Protein AF-A0A3M2H741-F1 (afdb_monomer_lite)

Foldseek 3Di:
DKDKDFLVLQLVQADCCLQPPPADVVLLVVLLVCVVVVHDDDAWEFDAWDDDPNGTGTYTPDCNSVSVSCVVVVPGITIHPPDPRVVVSCVVSVD

Sequence (95 aa):
MTIALSVQGLWDNWQRSQRDNNIHEPAVQHYVNMLILNQPLPAIAIEKLVDEGGMIRIRTADGRHRLTAAHRQNQATIDVLDTEIARSAREIFNL

Structure (mmCIF, N/CA/C/O backbone):
data_AF-A0A3M2H741-F1
#
_entry.id   AF-A0A3M2H741-F1
#
loop_
_atom_site.group_PDB
_atom_site.id
_atom_site.type_symbol
_atom_site.label_atom_id
_atom_site.label_alt_id
_atom_site.label_comp_id
_atom_site.label_asym_id
_atom_site.label_entity_id
_atom_site.label_seq_id
_atom_site.pdbx_PDB_ins_code
_atom_site.Cartn_x
_atom_site.Cartn_y
_atom_site.Cartn_z
_atom_site.occupancy
_atom_site.B_iso_or_equiv
_atom_site.auth_seq_id
_atom_site.auth_comp_id
_atom_site.auth_asym_id
_atom_site.auth_atom_id
_atom_site.pdbx_PDB_model_num
ATOM 1 N N . MET A 1 1 ? -7.984 14.234 3.134 1.00 89.56 1 MET A N 1
ATOM 2 C CA . MET A 1 1 ? -8.979 13.145 3.069 1.00 89.56 1 MET A CA 1
ATOM 3 C C . MET A 1 1 ? -8.240 11.853 2.756 1.00 89.56 1 MET A C 1
ATOM 5 O O . MET A 1 1 ? -7.208 11.922 2.091 1.00 89.56 1 MET A O 1
ATOM 9 N N . THR A 1 2 ? -8.698 10.722 3.285 1.00 96.00 2 THR A N 1
ATOM 10 C CA . THR A 1 2 ? -8.076 9.403 3.094 1.00 96.00 2 THR A CA 1
ATOM 11 C C . THR A 1 2 ? -9.110 8.395 2.610 1.00 96.00 2 THR A C 1
ATOM 13 O O . THR A 1 2 ? -10.312 8.592 2.797 1.00 96.00 2 THR A O 1
ATOM 16 N N . ILE A 1 3 ? -8.630 7.325 1.985 1.00 96.00 3 ILE A N 1
ATOM 17 C CA . ILE A 1 3 ? -9.402 6.134 1.640 1.00 96.00 3 ILE A CA 1
ATOM 18 C C . ILE A 1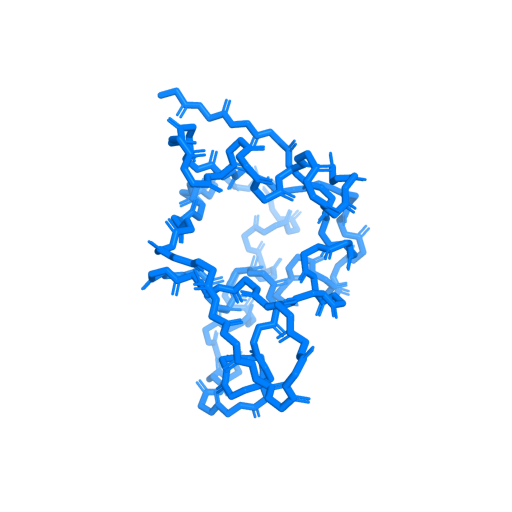 3 ? -8.697 4.908 2.215 1.00 96.00 3 ILE A C 1
ATOM 20 O O . ILE A 1 3 ? -7.470 4.822 2.181 1.00 96.00 3 ILE A O 1
ATOM 24 N N . ALA A 1 4 ? -9.472 3.965 2.739 1.00 96.69 4 ALA A N 1
ATOM 25 C CA . ALA A 1 4 ? -8.955 2.675 3.168 1.00 96.69 4 ALA A CA 1
ATOM 26 C C . ALA A 1 4 ? -8.850 1.752 1.949 1.00 96.69 4 ALA A C 1
ATOM 28 O O . ALA A 1 4 ? -9.832 1.595 1.223 1.00 96.69 4 ALA A O 1
ATOM 29 N N . LEU A 1 5 ? -7.674 1.162 1.727 1.00 96.75 5 LEU A N 1
ATOM 30 C CA . LEU A 1 5 ? -7.433 0.180 0.665 1.00 96.75 5 LEU A CA 1
ATOM 31 C C . LEU A 1 5 ? -6.989 -1.155 1.264 1.00 96.75 5 LEU A C 1
ATOM 33 O O . LEU A 1 5 ? -6.298 -1.170 2.288 1.00 96.75 5 LEU A O 1
ATOM 37 N N . SER A 1 6 ? -7.335 -2.262 0.605 1.00 97.56 6 SER A N 1
ATOM 38 C CA . SER A 1 6 ? -6.865 -3.603 0.965 1.00 97.56 6 SER A CA 1
ATOM 39 C C . SER A 1 6 ? -5.335 -3.680 1.021 1.00 97.56 6 SER A C 1
ATOM 41 O O . SER A 1 6 ? -4.649 -3.424 0.028 1.00 97.56 6 SER A O 1
ATOM 43 N N . VAL A 1 7 ? -4.783 -4.084 2.172 1.00 97.00 7 VAL A N 1
ATOM 44 C CA . VAL A 1 7 ? -3.329 -4.284 2.332 1.00 97.00 7 VAL A CA 1
ATOM 45 C C . VAL A 1 7 ? -2.840 -5.408 1.430 1.00 97.00 7 VAL A C 1
ATOM 47 O O . VAL A 1 7 ? -1.806 -5.257 0.784 1.00 97.00 7 VAL A O 1
ATOM 50 N N . GLN A 1 8 ? -3.588 -6.512 1.360 1.00 97.12 8 GLN A N 1
ATOM 51 C CA . GLN A 1 8 ? -3.241 -7.652 0.515 1.00 97.12 8 GLN A CA 1
ATOM 52 C C . GLN A 1 8 ? -3.267 -7.258 -0.965 1.00 97.12 8 GLN A C 1
ATOM 54 O O . GLN A 1 8 ? -2.301 -7.487 -1.687 1.00 97.12 8 GLN A O 1
ATOM 59 N N . GLY A 1 9 ? -4.336 -6.584 -1.400 1.00 96.62 9 GLY A N 1
ATOM 60 C CA . GLY A 1 9 ? -4.460 -6.135 -2.784 1.00 96.62 9 GLY A CA 1
ATOM 61 C C . GLY A 1 9 ? -3.370 -5.134 -3.173 1.00 96.62 9 GLY A C 1
ATOM 62 O O . GLY A 1 9 ? -2.817 -5.221 -4.271 1.00 96.62 9 GLY A O 1
ATOM 63 N N . LEU A 1 10 ? -2.996 -4.228 -2.262 1.00 95.88 10 LEU A N 1
ATOM 64 C CA . LEU A 1 10 ? -1.828 -3.371 -2.445 1.00 95.88 10 LEU A CA 1
ATOM 65 C C . LEU A 1 10 ? -0.556 -4.208 -2.564 1.00 95.88 10 LEU A C 1
ATOM 67 O O . LEU A 1 10 ? 0.148 -4.060 -3.551 1.00 95.88 10 LEU A O 1
ATOM 71 N N . TRP A 1 11 ? -0.271 -5.103 -1.618 1.00 96.44 11 TRP A N 1
ATOM 72 C CA . TRP A 1 11 ? 0.942 -5.928 -1.595 1.00 96.44 11 TRP A CA 1
ATOM 73 C C . TRP A 1 11 ? 1.149 -6.758 -2.871 1.00 96.44 11 TRP A C 1
ATOM 75 O O . TRP A 1 11 ? 2.271 -6.853 -3.385 1.00 96.44 11 TRP A O 1
ATOM 85 N N . ASP A 1 12 ? 0.064 -7.315 -3.407 1.00 96.31 12 ASP A N 1
ATOM 86 C CA . ASP A 1 12 ? 0.085 -8.155 -4.603 1.00 96.31 12 ASP A CA 1
ATOM 87 C C . ASP A 1 12 ? 0.289 -7.349 -5.887 1.00 96.31 12 ASP A C 1
ATOM 89 O O . ASP A 1 12 ? 0.928 -7.839 -6.820 1.00 96.31 12 ASP A O 1
ATOM 93 N N . ASN A 1 13 ? -0.204 -6.106 -5.930 1.00 96.44 13 ASN A N 1
ATOM 94 C CA . ASN A 1 13 ? -0.112 -5.212 -7.088 1.00 96.44 13 ASN A CA 1
ATOM 95 C C . ASN A 1 13 ? 0.995 -4.155 -6.965 1.00 96.44 13 ASN A C 1
ATOM 97 O O . ASN A 1 13 ? 1.238 -3.400 -7.907 1.00 96.44 13 ASN A O 1
ATOM 101 N N . TRP A 1 14 ? 1.700 -4.109 -5.839 1.00 95.75 14 TRP A N 1
ATOM 102 C CA . TRP A 1 14 ? 2.790 -3.176 -5.591 1.00 95.75 14 TRP A CA 1
ATOM 103 C C . TRP A 1 14 ? 4.011 -3.504 -6.453 1.00 95.75 14 TRP A C 1
ATOM 105 O O . TRP A 1 14 ? 4.347 -4.668 -6.686 1.00 95.75 14 TRP A O 1
ATOM 115 N N . GLN A 1 15 ? 4.684 -2.461 -6.935 1.00 95.19 15 GLN A N 1
ATOM 116 C CA . GLN A 1 15 ? 5.899 -2.580 -7.727 1.00 95.19 15 GLN A CA 1
ATOM 117 C C . GLN A 1 15 ? 6.960 -3.379 -6.961 1.00 95.19 15 GLN A C 1
ATOM 119 O O . GLN A 1 15 ? 7.355 -3.006 -5.850 1.00 95.19 15 GLN A O 1
ATOM 124 N N . ARG A 1 16 ? 7.486 -4.442 -7.580 1.00 92.94 16 ARG A N 1
ATOM 125 C CA . ARG A 1 16 ? 8.376 -5.395 -6.893 1.00 92.94 16 ARG A CA 1
ATOM 126 C C . ARG A 1 16 ? 9.648 -4.740 -6.386 1.00 92.94 16 ARG A C 1
ATOM 128 O O . ARG A 1 16 ? 10.055 -4.974 -5.257 1.00 92.94 16 ARG A O 1
ATOM 135 N N . SER A 1 17 ? 10.232 -3.831 -7.163 1.00 91.12 17 SER A N 1
ATOM 136 C CA . SER A 1 17 ? 11.419 -3.087 -6.723 1.00 91.12 17 SER A CA 1
ATOM 137 C C . SER A 1 17 ? 11.180 -2.208 -5.487 1.00 91.12 17 SER A C 1
ATOM 139 O O . SER A 1 17 ? 12.132 -1.895 -4.773 1.00 91.12 17 SER A O 1
ATOM 141 N N . GLN A 1 18 ? 9.938 -1.797 -5.202 1.00 89.50 18 GLN A N 1
ATOM 142 C CA . GLN A 1 18 ? 9.622 -1.080 -3.967 1.00 89.50 18 GLN A CA 1
ATOM 143 C C . GLN A 1 18 ? 9.354 -2.006 -2.785 1.00 89.50 18 GLN A C 1
ATOM 145 O O . GLN A 1 18 ? 9.716 -1.653 -1.662 1.00 89.50 18 GLN A O 1
ATOM 150 N N . ARG A 1 19 ? 8.742 -3.158 -3.062 1.00 90.31 19 ARG A N 1
ATOM 151 C CA . ARG A 1 19 ? 8.398 -4.183 -2.079 1.00 90.31 19 ARG A CA 1
ATOM 152 C C . ARG A 1 19 ? 9.609 -4.980 -1.598 1.00 90.31 19 ARG A C 1
ATOM 154 O O . ARG A 1 19 ? 9.741 -5.225 -0.406 1.00 90.31 19 ARG A O 1
ATOM 161 N N . ASP A 1 20 ? 10.490 -5.347 -2.523 1.00 89.44 20 ASP A N 1
ATOM 162 C CA . ASP A 1 20 ? 11.513 -6.370 -2.298 1.00 89.44 20 ASP A CA 1
ATOM 163 C C . ASP A 1 20 ? 12.915 -5.762 -2.070 1.00 89.44 20 ASP A C 1
ATOM 165 O O . ASP A 1 20 ? 13.771 -6.397 -1.456 1.00 89.44 20 ASP A O 1
ATOM 169 N N . ASN A 1 21 ? 13.161 -4.512 -2.492 1.00 89.31 21 ASN A N 1
ATOM 170 C CA . ASN A 1 21 ? 14.475 -3.865 -2.347 1.00 89.31 21 ASN A CA 1
ATOM 171 C C . ASN A 1 21 ? 14.480 -2.803 -1.246 1.00 89.31 21 ASN A C 1
ATOM 173 O O . ASN A 1 21 ? 13.502 -2.077 -1.084 1.00 89.31 21 ASN A O 1
ATOM 177 N N . ASN A 1 22 ? 15.626 -2.604 -0.580 1.00 82.25 22 ASN A N 1
ATOM 178 C CA . ASN A 1 22 ? 15.863 -1.536 0.407 1.00 82.25 22 ASN A CA 1
ATOM 179 C C . ASN A 1 22 ? 14.785 -1.469 1.510 1.00 82.25 22 ASN A C 1
ATOM 181 O O . ASN A 1 22 ? 14.318 -0.383 1.870 1.00 82.25 22 ASN A O 1
ATOM 185 N N . ILE A 1 23 ? 14.352 -2.629 2.007 1.00 87.19 23 ILE A N 1
ATOM 186 C CA . ILE A 1 23 ? 13.505 -2.732 3.196 1.00 87.19 23 ILE A CA 1
ATOM 187 C C . ILE A 1 23 ? 14.413 -2.685 4.423 1.00 87.19 23 ILE A C 1
ATOM 189 O O . ILE A 1 23 ? 15.202 -3.595 4.666 1.00 87.19 23 ILE A O 1
ATOM 193 N N . HIS A 1 24 ? 14.330 -1.595 5.185 1.00 92.62 24 HIS A N 1
ATOM 194 C CA . HIS A 1 24 ? 15.107 -1.434 6.406 1.00 92.62 24 HIS A CA 1
ATOM 195 C C . HIS A 1 24 ? 14.338 -1.999 7.603 1.00 92.62 24 HIS A C 1
ATOM 197 O O . HIS A 1 24 ? 13.388 -1.382 8.086 1.00 92.62 24 HIS A O 1
ATOM 203 N N . GLU A 1 25 ? 14.748 -3.169 8.093 1.00 94.38 25 GLU A N 1
ATOM 204 C CA . GLU A 1 25 ? 13.985 -3.894 9.116 1.00 94.38 25 GLU A CA 1
ATOM 205 C C . GLU A 1 25 ? 13.729 -3.142 1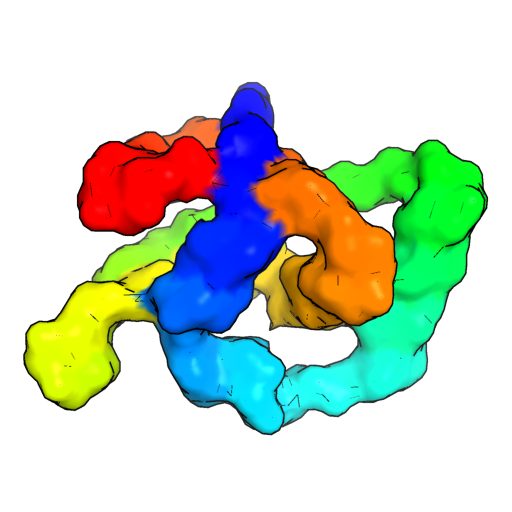0.427 1.00 94.38 25 GLU A C 1
ATOM 207 O O . GLU A 1 25 ? 12.599 -3.191 10.909 1.00 94.38 25 GLU A O 1
ATOM 212 N N . PRO A 1 26 ? 14.678 -2.373 10.989 1.00 96.62 26 PRO A N 1
ATOM 213 C CA . PRO A 1 26 ? 14.392 -1.527 12.146 1.00 96.62 26 PRO A CA 1
ATOM 214 C C . PRO A 1 26 ? 13.234 -0.544 11.916 1.00 96.62 26 PRO A C 1
ATOM 216 O O . PRO A 1 26 ? 12.420 -0.331 12.814 1.00 96.62 26 PRO A O 1
ATOM 219 N N . ALA A 1 27 ? 13.106 0.011 10.705 1.00 95.00 27 ALA A N 1
ATOM 220 C CA . ALA A 1 27 ? 11.987 0.886 10.363 1.00 95.00 27 ALA A CA 1
ATOM 221 C C . ALA A 1 27 ? 10.669 0.107 10.233 1.00 95.00 27 ALA A C 1
ATOM 223 O O . ALA A 1 27 ? 9.625 0.597 10.657 1.00 95.00 27 ALA A O 1
ATOM 224 N N . VAL A 1 28 ? 10.700 -1.114 9.689 1.00 96.00 28 VAL A N 1
ATOM 225 C CA . VAL A 1 28 ? 9.518 -1.994 9.656 1.00 96.00 28 VAL A CA 1
ATOM 226 C C . VAL A 1 28 ? 9.079 -2.338 11.077 1.00 96.00 28 VAL A C 1
ATOM 228 O O . VAL A 1 28 ? 7.904 -2.183 11.400 1.00 96.00 28 VAL A O 1
ATOM 231 N N . GLN A 1 29 ? 10.011 -2.734 11.947 1.00 96.94 29 GLN A N 1
ATOM 232 C CA . GLN A 1 29 ? 9.713 -3.084 13.334 1.00 96.94 29 GLN A CA 1
ATOM 233 C C . GLN A 1 29 ? 9.153 -1.895 14.120 1.00 96.94 29 GLN A C 1
ATOM 235 O O . GLN A 1 29 ? 8.235 -2.070 14.918 1.00 96.94 29 GLN A O 1
ATOM 240 N N . HIS A 1 30 ? 9.649 -0.681 13.866 1.00 96.00 30 HIS A N 1
ATOM 241 C CA . HIS A 1 30 ? 9.071 0.534 14.434 1.00 96.00 30 HIS A CA 1
ATOM 242 C C . HIS A 1 30 ? 7.577 0.658 14.095 1.00 96.00 30 HIS A C 1
ATOM 244 O O . HIS A 1 30 ? 6.761 0.831 14.998 1.00 96.00 30 HIS A O 1
ATOM 250 N N . TYR A 1 31 ? 7.196 0.478 12.826 1.00 96.44 31 TYR A N 1
ATOM 251 C CA . TYR A 1 31 ? 5.789 0.525 12.420 1.00 96.44 31 TYR A CA 1
ATOM 252 C C . TYR A 1 31 ? 4.964 -0.657 12.933 1.00 96.44 31 TYR A C 1
ATOM 254 O O . TYR A 1 31 ? 3.809 -0.461 13.298 1.00 96.44 31 TYR A O 1
ATOM 262 N N . VAL A 1 32 ? 5.540 -1.860 13.025 1.00 96.62 32 VAL A N 1
ATOM 263 C CA . VAL A 1 32 ? 4.884 -3.006 13.678 1.00 96.62 32 VAL A CA 1
ATOM 264 C C . VAL A 1 32 ? 4.537 -2.663 15.127 1.00 96.62 32 VAL A C 1
ATOM 266 O O . VAL A 1 32 ? 3.400 -2.861 15.545 1.00 96.62 32 VAL A O 1
ATOM 269 N N . ASN A 1 33 ? 5.478 -2.085 15.879 1.00 96.25 33 ASN A N 1
ATOM 270 C CA . ASN A 1 33 ? 5.237 -1.682 17.263 1.00 96.25 33 ASN A CA 1
ATOM 271 C C . ASN A 1 33 ? 4.142 -0.608 17.354 1.00 96.25 33 ASN A C 1
ATOM 273 O O . ASN A 1 33 ? 3.274 -0.700 18.217 1.00 96.25 33 ASN A O 1
ATOM 277 N N . MET A 1 34 ? 4.144 0.382 16.454 1.00 95.75 34 MET A N 1
ATOM 278 C CA . MET A 1 34 ? 3.083 1.395 16.398 1.00 95.75 34 MET A CA 1
ATOM 279 C C . MET A 1 34 ? 1.705 0.781 16.122 1.00 95.75 34 MET A C 1
ATOM 281 O O . MET A 1 34 ? 0.743 1.153 16.790 1.00 95.75 34 MET A O 1
ATOM 285 N N . LEU A 1 35 ? 1.613 -0.179 15.193 1.00 94.81 35 LEU A N 1
ATOM 286 C CA . LEU A 1 35 ? 0.371 -0.900 14.890 1.00 94.81 35 LEU A CA 1
ATOM 287 C C . LEU A 1 35 ? -0.131 -1.696 16.101 1.00 94.81 35 LEU A C 1
ATOM 289 O O . LEU A 1 35 ? -1.302 -1.596 16.445 1.00 94.81 35 LEU A O 1
ATOM 293 N N . ILE A 1 36 ? 0.751 -2.435 16.784 1.00 94.19 36 ILE A N 1
ATOM 294 C CA . ILE A 1 36 ? 0.404 -3.206 17.993 1.00 94.19 36 ILE A CA 1
ATOM 295 C C . ILE A 1 36 ? -0.111 -2.286 19.108 1.00 94.19 36 ILE A C 1
ATOM 297 O O . ILE A 1 36 ? -1.038 -2.636 19.834 1.00 94.19 36 ILE A O 1
ATOM 301 N N . LEU A 1 37 ? 0.482 -1.098 19.239 1.00 95.25 37 LEU A N 1
ATOM 302 C CA . LEU A 1 37 ? 0.092 -0.092 20.226 1.00 95.25 37 LEU A CA 1
ATOM 303 C C . LEU A 1 37 ? -1.114 0.761 19.786 1.00 95.25 37 LEU A C 1
ATOM 305 O O . LEU A 1 37 ? -1.460 1.703 20.497 1.00 95.25 37 LEU A O 1
ATOM 309 N N . ASN A 1 38 ? -1.738 0.465 18.637 1.00 92.12 38 ASN A N 1
ATOM 310 C CA . ASN A 1 38 ? -2.819 1.254 18.032 1.00 92.12 38 ASN A CA 1
ATOM 311 C C . ASN A 1 38 ? -2.488 2.753 17.915 1.00 92.12 38 ASN A C 1
ATOM 313 O O . ASN A 1 38 ? -3.350 3.617 18.094 1.00 92.12 38 ASN A O 1
ATOM 317 N N . GLN A 1 39 ? -1.226 3.081 17.637 1.00 93.38 39 GLN A N 1
ATOM 318 C CA . GLN A 1 39 ? -0.818 4.461 17.412 1.00 93.38 39 GLN A CA 1
ATOM 319 C C . GLN A 1 39 ? -1.245 4.926 16.016 1.00 93.38 39 GLN A C 1
ATOM 321 O O . GLN A 1 39 ? -1.162 4.155 15.056 1.00 93.38 39 GLN A O 1
ATOM 326 N N . PRO A 1 40 ? -1.660 6.196 15.872 1.00 89.81 40 PRO A N 1
ATOM 327 C CA . PRO A 1 40 ? -2.010 6.742 14.574 1.00 89.81 40 PRO A CA 1
ATOM 328 C C . PRO A 1 40 ? -0.785 6.748 13.655 1.00 89.81 40 PRO A C 1
ATOM 330 O O . PRO A 1 40 ? 0.303 7.189 14.033 1.00 89.81 40 PRO A O 1
ATOM 333 N N . LEU A 1 41 ? -0.982 6.280 12.426 1.00 91.50 41 LEU A N 1
ATOM 334 C CA . LEU A 1 41 ? 0.020 6.310 11.370 1.00 91.50 41 LEU A CA 1
ATOM 335 C C . LEU A 1 41 ? -0.396 7.311 10.292 1.00 91.50 41 LEU A C 1
ATOM 337 O O . LEU A 1 41 ? -1.586 7.451 10.014 1.00 91.50 41 LEU A O 1
ATOM 341 N N . PRO A 1 42 ? 0.563 8.000 9.648 1.00 93.00 42 PRO A N 1
ATOM 342 C CA . PRO A 1 42 ? 0.239 8.790 8.474 1.00 93.00 42 PRO A CA 1
ATOM 343 C C . PRO A 1 42 ? -0.325 7.882 7.374 1.00 93.00 42 PRO A C 1
ATOM 345 O O . PRO A 1 42 ? 0.038 6.704 7.282 1.00 93.00 42 PRO A O 1
ATOM 348 N N . ALA A 1 43 ? -1.161 8.447 6.507 1.00 95.00 43 ALA A N 1
ATOM 349 C CA . ALA A 1 43 ? -1.627 7.762 5.307 1.00 95.00 43 ALA A CA 1
ATOM 350 C C . ALA A 1 43 ? -0.482 7.577 4.298 1.00 95.00 43 ALA A C 1
ATOM 352 O O . ALA A 1 43 ? 0.480 8.353 4.283 1.00 95.00 43 ALA A O 1
ATOM 353 N N . ILE A 1 44 ? -0.552 6.532 3.477 1.00 95.50 44 ILE A N 1
ATOM 354 C CA . ILE A 1 44 ? 0.408 6.283 2.392 1.00 95.50 44 ILE A CA 1
ATOM 355 C C . ILE A 1 44 ? 0.008 7.095 1.158 1.00 95.50 44 ILE A C 1
ATOM 357 O O . ILE A 1 44 ? -1.174 7.247 0.862 1.00 95.50 44 ILE A O 1
ATOM 361 N N . ALA A 1 45 ? 0.980 7.600 0.408 1.00 96.25 45 ALA A N 1
ATOM 362 C CA . ALA A 1 45 ? 0.737 8.250 -0.873 1.00 96.25 45 ALA A CA 1
ATOM 363 C C . ALA A 1 45 ? 0.993 7.280 -2.038 1.00 96.25 45 ALA A C 1
ATOM 365 O O . ALA A 1 45 ? 2.103 6.763 -2.188 1.00 96.25 45 ALA A O 1
ATOM 366 N N . ILE A 1 46 ? -0.002 7.063 -2.903 1.00 96.12 46 ILE A N 1
ATOM 367 C CA . ILE A 1 46 ? 0.223 6.440 -4.217 1.00 96.12 46 ILE A CA 1
ATOM 368 C C . ILE A 1 46 ? 0.793 7.513 -5.155 1.00 96.12 46 ILE A C 1
ATOM 370 O O . ILE A 1 46 ? 0.199 8.575 -5.311 1.00 96.12 46 ILE A O 1
ATOM 374 N N . GLU A 1 47 ? 1.962 7.246 -5.744 1.00 95.88 47 GLU A N 1
ATOM 375 C CA . GLU A 1 47 ? 2.666 8.160 -6.654 1.00 95.88 47 GLU A CA 1
ATOM 376 C C . GLU A 1 47 ? 2.097 8.053 -8.070 1.00 95.88 47 GLU A C 1
ATOM 378 O O . GLU A 1 47 ? 1.734 9.052 -8.684 1.00 95.88 47 GLU A O 1
ATOM 383 N N . LYS A 1 48 ? 2.057 6.825 -8.601 1.00 96.69 48 LYS A N 1
ATOM 384 C CA . LYS A 1 48 ? 1.684 6.523 -9.987 1.00 96.69 48 LYS A CA 1
ATOM 385 C C . LYS A 1 48 ? 1.413 5.036 -10.184 1.00 96.69 48 LYS A C 1
ATOM 387 O O . LYS A 1 48 ? 1.813 4.202 -9.370 1.00 96.69 48 LYS A O 1
ATOM 392 N N . LEU A 1 49 ? 0.791 4.717 -11.311 1.00 96.31 49 LEU A N 1
ATOM 393 C CA . LEU A 1 49 ? 0.745 3.370 -11.865 1.00 96.31 49 LEU A CA 1
ATOM 394 C C . LEU A 1 49 ? 1.899 3.215 -12.861 1.00 96.31 49 LEU A C 1
ATOM 396 O O . LEU A 1 49 ? 2.177 4.131 -13.634 1.00 96.31 49 LEU A O 1
ATOM 400 N N . VAL A 1 50 ? 2.605 2.092 -12.810 1.00 95.44 50 VAL A N 1
ATOM 401 C CA . VAL A 1 50 ? 3.776 1.817 -13.655 1.00 95.44 50 VAL A CA 1
ATOM 402 C C . VAL A 1 50 ? 3.584 0.517 -14.417 1.00 95.44 50 VAL A C 1
ATOM 404 O O . VAL A 1 50 ? 3.018 -0.427 -13.879 1.00 95.44 50 VAL A O 1
ATOM 407 N N . ASP A 1 51 ? 4.075 0.457 -15.650 1.00 94.06 51 ASP A N 1
ATOM 408 C CA . ASP A 1 51 ? 4.204 -0.802 -16.382 1.00 94.06 51 ASP A CA 1
ATOM 409 C C . ASP A 1 51 ? 5.508 -1.496 -15.953 1.00 94.06 51 ASP A C 1
ATOM 411 O O . ASP A 1 51 ? 6.599 -0.936 -16.082 1.00 94.06 51 ASP A O 1
ATOM 415 N N . GLU A 1 52 ? 5.389 -2.700 -15.396 1.00 91.50 52 GLU A N 1
ATOM 416 C CA . GLU A 1 52 ? 6.505 -3.570 -15.032 1.00 91.50 52 GLU A CA 1
ATOM 417 C C . GLU A 1 52 ? 6.349 -4.912 -15.760 1.00 91.50 52 GLU A C 1
ATOM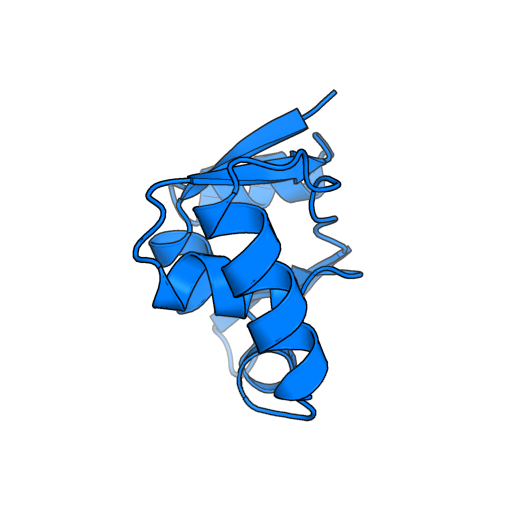 419 O O . GLU A 1 52 ? 5.760 -5.865 -15.245 1.00 91.50 52 GLU A O 1
ATOM 424 N N . GLY A 1 53 ? 6.875 -4.977 -16.987 1.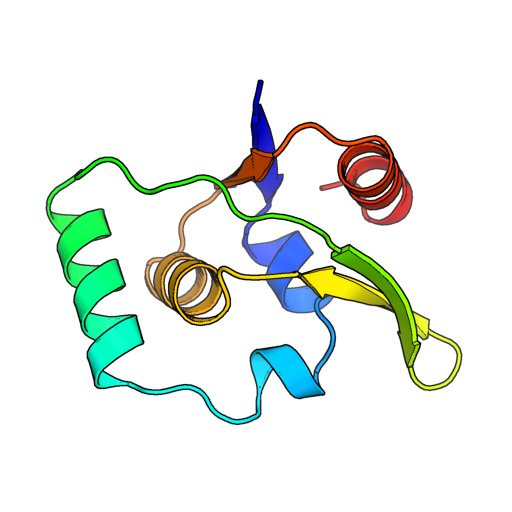00 89.06 53 GLY A N 1
ATOM 425 C CA . GLY A 1 53 ? 6.880 -6.195 -17.800 1.00 89.06 53 GLY A CA 1
ATOM 426 C C . GLY A 1 53 ? 5.516 -6.545 -18.400 1.00 89.06 53 GLY A C 1
ATOM 427 O O . GLY A 1 53 ? 5.145 -7.717 -18.415 1.00 89.06 53 GLY A O 1
ATOM 428 N N . GLY A 1 54 ? 4.759 -5.546 -18.859 1.00 91.50 54 GLY A N 1
ATOM 429 C CA . GLY A 1 54 ? 3.418 -5.702 -19.430 1.00 91.50 54 GLY A CA 1
ATOM 430 C C . GLY A 1 54 ? 2.309 -5.819 -18.383 1.00 91.50 54 GLY A C 1
ATOM 431 O O . GLY A 1 54 ? 1.157 -6.070 -18.731 1.00 91.50 54 GLY A O 1
ATOM 432 N N . MET A 1 55 ? 2.638 -5.658 -17.098 1.00 92.94 55 MET A N 1
ATOM 433 C CA . MET A 1 55 ? 1.679 -5.634 -15.996 1.00 92.94 55 MET A CA 1
ATOM 434 C C . MET A 1 55 ? 1.681 -4.260 -15.340 1.00 92.94 55 MET A C 1
ATOM 436 O O . MET A 1 55 ? 2.729 -3.762 -14.930 1.00 92.94 55 MET A O 1
ATOM 440 N N . ILE A 1 56 ? 0.493 -3.681 -15.172 1.00 95.12 56 ILE A N 1
ATOM 441 C CA . ILE A 1 56 ? 0.329 -2.450 -14.401 1.00 95.12 56 ILE A CA 1
ATOM 442 C C . ILE A 1 56 ? 0.551 -2.771 -12.920 1.00 95.12 56 ILE A C 1
ATOM 444 O O . ILE A 1 56 ? -0.013 -3.723 -12.380 1.00 95.12 56 ILE A O 1
ATOM 448 N N . ARG A 1 57 ? 1.380 -1.964 -12.261 1.00 96.50 57 ARG A N 1
ATOM 449 C CA . ARG A 1 57 ? 1.712 -2.047 -10.839 1.00 96.50 57 ARG A CA 1
ATOM 450 C C . ARG A 1 57 ? 1.523 -0.700 -10.166 1.00 96.50 57 ARG A C 1
ATOM 452 O O . ARG A 1 57 ? 1.632 0.353 -10.790 1.00 96.50 57 ARG A O 1
ATOM 459 N N . ILE A 1 58 ? 1.288 -0.734 -8.865 1.00 96.56 58 ILE A N 1
ATOM 460 C CA . ILE A 1 58 ? 1.177 0.455 -8.026 1.00 96.56 58 ILE A CA 1
ATOM 461 C C . ILE A 1 58 ? 2.575 0.862 -7.580 1.00 96.56 58 ILE A C 1
ATOM 463 O O . ILE A 1 58 ? 3.355 0.023 -7.135 1.00 96.56 58 ILE A O 1
ATOM 467 N N . ARG A 1 59 ? 2.890 2.153 -7.652 1.00 95.75 59 ARG A N 1
ATOM 468 C CA . ARG A 1 59 ? 4.079 2.732 -7.031 1.00 95.75 59 ARG A CA 1
ATOM 469 C C . ARG A 1 59 ? 3.651 3.724 -5.961 1.00 95.75 59 ARG A C 1
ATOM 471 O O . ARG A 1 59 ? 2.860 4.625 -6.233 1.00 95.75 59 ARG A O 1
ATOM 478 N N . THR A 1 60 ? 4.181 3.578 -4.754 1.00 94.56 60 THR A N 1
ATOM 479 C CA . THR A 1 60 ? 3.935 4.513 -3.653 1.00 94.56 60 THR A CA 1
ATOM 480 C C . THR A 1 60 ? 5.049 5.556 -3.585 1.00 94.56 60 THR A C 1
ATOM 482 O O . THR A 1 60 ? 6.213 5.246 -3.847 1.00 94.56 60 THR A O 1
ATOM 485 N N . ALA A 1 61 ? 4.709 6.798 -3.239 1.00 92.38 61 ALA A N 1
ATOM 486 C CA . ALA A 1 61 ? 5.703 7.854 -3.035 1.00 92.38 61 ALA A CA 1
ATOM 487 C C . ALA A 1 61 ? 6.450 7.639 -1.710 1.00 92.38 61 ALA A C 1
ATOM 489 O O . ALA A 1 61 ? 7.628 7.965 -1.578 1.00 92.38 61 ALA A O 1
ATOM 490 N N . ASP A 1 62 ? 5.760 7.052 -0.731 1.00 89.94 62 ASP A N 1
ATOM 491 C CA . ASP A 1 62 ? 6.277 6.754 0.592 1.00 89.94 62 ASP A CA 1
ATOM 492 C C . ASP A 1 62 ? 5.685 5.445 1.145 1.00 89.94 62 ASP A C 1
ATOM 494 O O . ASP A 1 62 ? 5.101 4.631 0.429 1.00 89.94 62 ASP A O 1
ATOM 498 N N . GLY A 1 63 ? 5.895 5.187 2.435 1.00 88.00 63 GLY A N 1
ATOM 499 C CA . GLY A 1 63 ? 5.109 4.173 3.137 1.00 88.00 63 GLY A CA 1
ATOM 500 C C . GLY A 1 63 ? 5.546 2.725 2.935 1.00 88.00 63 GLY A C 1
ATOM 501 O O . GLY A 1 63 ? 4.906 1.845 3.495 1.00 88.00 63 GLY A O 1
ATOM 502 N N . ARG A 1 64 ? 6.664 2.446 2.250 1.00 93.38 64 ARG A N 1
ATOM 503 C CA . ARG A 1 64 ? 7.137 1.062 2.028 1.00 93.38 64 ARG A CA 1
ATOM 504 C C . ARG A 1 64 ? 7.220 0.208 3.297 1.00 93.38 64 ARG A C 1
ATOM 506 O O . ARG A 1 64 ? 6.736 -0.919 3.333 1.00 93.38 64 ARG A O 1
ATOM 513 N N . HIS A 1 65 ? 7.799 0.766 4.359 1.00 94.56 65 HIS A N 1
ATOM 514 C CA . HIS A 1 65 ? 7.989 0.068 5.626 1.00 94.56 65 HIS A CA 1
ATOM 515 C C . HIS A 1 65 ? 6.660 -0.067 6.376 1.00 94.56 65 HIS A C 1
ATOM 517 O O . HIS A 1 65 ? 6.442 -1.082 7.027 1.00 94.56 65 HIS A O 1
ATOM 523 N N . ARG A 1 66 ? 5.753 0.915 6.227 1.00 94.94 66 ARG A N 1
ATOM 524 C CA . ARG A 1 66 ? 4.387 0.876 6.773 1.00 94.94 66 ARG A CA 1
ATOM 525 C C . ARG A 1 66 ? 3.560 -0.217 6.108 1.00 94.94 66 ARG A C 1
ATOM 527 O O . ARG A 1 66 ? 2.985 -1.031 6.814 1.00 94.94 66 ARG A O 1
ATOM 534 N N . LEU A 1 67 ? 3.550 -0.277 4.776 1.00 95.50 67 LEU A N 1
ATOM 535 C CA . LEU A 1 67 ? 2.830 -1.308 4.028 1.00 95.50 67 LEU A CA 1
ATOM 536 C C . LEU A 1 67 ? 3.385 -2.705 4.336 1.00 95.50 67 LEU A C 1
ATOM 538 O O . LEU A 1 67 ? 2.620 -3.631 4.577 1.00 95.50 67 LEU A O 1
ATOM 542 N N . THR A 1 68 ? 4.712 -2.835 4.430 1.00 96.00 68 THR A N 1
ATOM 543 C CA . THR A 1 68 ? 5.361 -4.090 4.845 1.00 96.00 68 THR A CA 1
ATOM 544 C C . THR A 1 68 ? 4.974 -4.492 6.267 1.00 96.00 68 THR A C 1
ATOM 546 O O . THR A 1 68 ? 4.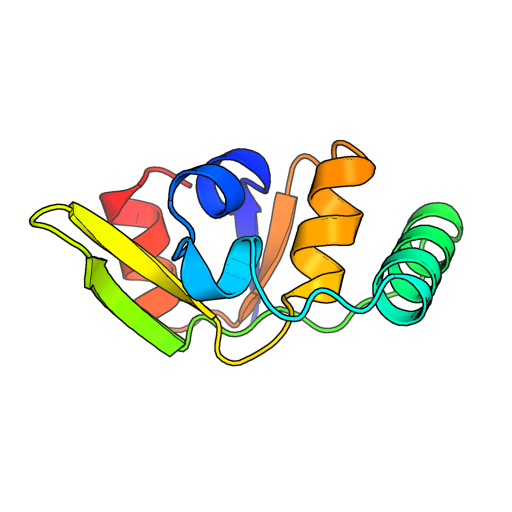634 -5.650 6.505 1.00 96.00 68 THR A O 1
ATOM 549 N N . ALA A 1 69 ? 4.989 -3.553 7.217 1.00 96.19 69 ALA A N 1
ATOM 550 C CA . ALA A 1 69 ? 4.558 -3.801 8.589 1.00 96.19 69 ALA A CA 1
ATOM 551 C C . ALA A 1 69 ? 3.077 -4.205 8.656 1.00 96.19 69 ALA A C 1
ATOM 553 O O . ALA A 1 69 ? 2.751 -5.196 9.304 1.00 96.19 69 ALA A O 1
ATOM 554 N N . ALA A 1 70 ? 2.200 -3.493 7.945 1.00 96.62 70 ALA A N 1
ATOM 555 C CA . ALA A 1 70 ? 0.770 -3.778 7.888 1.00 96.62 70 ALA A CA 1
ATOM 556 C C . ALA A 1 70 ? 0.492 -5.174 7.314 1.00 96.62 70 ALA A C 1
ATOM 558 O O . ALA A 1 70 ? -0.278 -5.931 7.902 1.00 96.62 70 ALA A O 1
ATOM 559 N N . HIS A 1 71 ? 1.186 -5.549 6.235 1.00 96.81 71 HIS A N 1
ATOM 560 C CA . HIS A 1 71 ? 1.101 -6.884 5.645 1.00 96.81 71 HIS A CA 1
ATOM 561 C C . HIS A 1 71 ? 1.564 -7.970 6.630 1.00 96.81 71 HIS A C 1
ATOM 563 O O . HIS A 1 71 ? 0.857 -8.948 6.844 1.00 96.81 71 HIS A O 1
ATOM 569 N N . ARG A 1 72 ? 2.697 -7.777 7.325 1.00 95.19 72 ARG A N 1
ATOM 570 C CA . ARG A 1 72 ? 3.180 -8.727 8.353 1.00 95.19 72 ARG A CA 1
ATOM 571 C C . ARG A 1 72 ? 2.234 -8.883 9.540 1.00 95.19 72 ARG A C 1
ATOM 573 O O . ARG A 1 72 ? 2.242 -9.924 10.187 1.00 95.19 72 ARG A O 1
ATOM 580 N N . GLN A 1 73 ? 1.467 -7.844 9.851 1.00 96.12 73 GLN A N 1
ATOM 581 C CA . GLN A 1 73 ? 0.462 -7.859 10.911 1.00 96.12 73 GLN A CA 1
ATOM 582 C C . GLN A 1 73 ? -0.917 -8.324 10.418 1.00 96.12 73 GLN A C 1
ATOM 584 O O . GLN A 1 73 ? -1.867 -8.279 11.193 1.00 96.12 73 GLN A O 1
ATOM 589 N N . ASN A 1 74 ? -1.041 -8.772 9.160 1.00 95.75 74 ASN A N 1
ATOM 590 C CA . ASN A 1 74 ? -2.304 -9.179 8.537 1.00 95.75 74 ASN A CA 1
ATOM 591 C C . ASN A 1 74 ? -3.414 -8.123 8.689 1.00 95.75 74 ASN A C 1
ATOM 593 O O . ASN A 1 74 ? -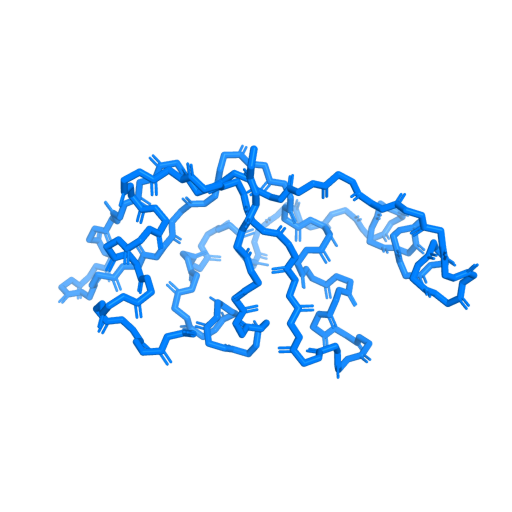4.581 -8.455 8.898 1.00 95.75 74 ASN A O 1
ATOM 597 N N . GLN A 1 75 ? -3.050 -6.838 8.622 1.00 96.38 75 GLN A N 1
ATOM 598 C CA . GLN A 1 75 ? -4.032 -5.757 8.620 1.00 96.38 75 GLN A CA 1
ATOM 599 C C . GLN A 1 75 ? -4.922 -5.894 7.384 1.00 96.38 75 GLN A C 1
ATOM 601 O O . GLN A 1 75 ? -4.419 -6.110 6.285 1.00 96.38 75 GLN A O 1
ATOM 606 N N . ALA A 1 76 ? -6.238 -5.759 7.550 1.00 96.50 76 ALA A N 1
ATOM 607 C CA . ALA A 1 76 ? -7.163 -5.852 6.423 1.00 96.50 76 ALA A CA 1
ATOM 608 C C . ALA A 1 76 ? -6.992 -4.661 5.468 1.00 96.50 76 ALA A C 1
ATOM 610 O O . ALA A 1 76 ? -6.928 -4.824 4.249 1.00 96.50 76 ALA A O 1
ATOM 611 N N . THR A 1 77 ? -6.877 -3.461 6.037 1.00 96.81 77 THR A N 1
ATOM 612 C CA . THR A 1 77 ? -6.828 -2.204 5.292 1.00 96.81 77 THR A CA 1
ATOM 613 C C . THR A 1 77 ? -5.746 -1.274 5.816 1.00 96.81 77 THR A C 1
ATOM 615 O O . THR A 1 77 ? -5.341 -1.359 6.975 1.00 96.81 77 THR A O 1
ATOM 618 N N . ILE A 1 78 ? -5.308 -0.352 4.965 1.00 96.12 78 ILE A N 1
ATOM 619 C CA . ILE A 1 78 ? -4.420 0.750 5.334 1.00 96.12 78 ILE A CA 1
ATOM 620 C C . ILE A 1 78 ? -4.942 2.060 4.753 1.00 96.12 78 ILE A C 1
ATOM 622 O O . ILE A 1 78 ? -5.495 2.084 3.652 1.00 96.12 78 ILE A O 1
ATOM 626 N N . ASP A 1 79 ? -4.753 3.148 5.496 1.00 96.69 79 ASP A N 1
ATOM 627 C CA . ASP A 1 79 ? -5.122 4.479 5.034 1.00 96.69 79 ASP A CA 1
ATOM 628 C C . ASP A 1 79 ? -4.165 4.968 3.946 1.00 96.69 79 ASP A C 1
ATOM 630 O O . ASP A 1 79 ? -2.938 4.999 4.106 1.00 96.69 79 ASP A O 1
ATOM 634 N N . VAL A 1 80 ? -4.751 5.411 2.841 1.00 96.94 80 VAL A N 1
ATOM 635 C CA . VAL A 1 80 ? -4.067 5.998 1.691 1.00 96.94 80 VAL A CA 1
ATOM 636 C C . VAL A 1 80 ? -4.627 7.396 1.450 1.00 96.94 80 VAL A C 1
ATOM 638 O O . VAL A 1 80 ? -5.808 7.656 1.685 1.00 96.94 80 VAL A O 1
ATOM 641 N N . LEU A 1 81 ? -3.780 8.329 1.017 1.00 97.44 81 LEU A N 1
ATOM 642 C CA . LEU A 1 81 ? -4.227 9.663 0.626 1.00 97.44 81 LEU A CA 1
ATOM 643 C C . LEU A 1 81 ? -5.237 9.555 -0.516 1.00 97.44 81 LEU A C 1
ATOM 645 O O . LEU A 1 81 ? -4.981 8.893 -1.521 1.00 97.44 81 LEU A O 1
ATOM 649 N N . ASP A 1 82 ? -6.372 10.232 -0.359 1.00 97.25 82 ASP A N 1
ATOM 650 C CA . ASP A 1 82 ? -7.425 10.245 -1.366 1.00 97.25 82 ASP A CA 1
ATOM 651 C C . ASP A 1 82 ? -7.030 11.150 -2.542 1.00 97.25 82 ASP A C 1
ATOM 653 O O . ASP A 1 82 ? -7.281 12.357 -2.544 1.00 97.25 82 ASP A O 1
ATOM 657 N N . THR A 1 83 ? -6.345 10.561 -3.517 1.00 96.88 83 THR A N 1
ATOM 658 C CA . THR A 1 83 ? -5.915 11.198 -4.763 1.00 96.88 83 THR A CA 1
ATOM 659 C C . THR A 1 83 ? -6.577 10.514 -5.954 1.00 96.88 83 THR A C 1
ATOM 661 O O . THR A 1 83 ? -7.025 9.371 -5.860 1.00 96.88 83 THR A O 1
ATOM 664 N N . GLU A 1 84 ? -6.612 11.186 -7.107 1.00 96.81 84 GLU A N 1
ATOM 665 C CA . GLU A 1 84 ? -7.137 10.596 -8.347 1.00 96.81 84 GLU A CA 1
ATOM 666 C C . GLU A 1 84 ? -6.460 9.257 -8.663 1.00 96.81 84 GLU A C 1
ATOM 668 O O . GLU A 1 84 ? -7.134 8.257 -8.889 1.00 96.81 84 GLU A O 1
ATOM 673 N N . ILE A 1 85 ? -5.130 9.197 -8.551 1.00 96.50 85 ILE A N 1
ATOM 674 C CA . ILE A 1 85 ? -4.376 7.968 -8.805 1.00 96.50 85 ILE A CA 1
ATOM 675 C C . ILE A 1 85 ? -4.707 6.848 -7.809 1.00 96.50 85 ILE A C 1
ATOM 677 O O . ILE A 1 85 ? -4.733 5.679 -8.192 1.00 96.50 85 ILE A O 1
ATOM 681 N N . ALA A 1 86 ? -4.996 7.183 -6.547 1.00 96.38 86 ALA A N 1
ATOM 682 C CA . ALA A 1 86 ? -5.394 6.199 -5.547 1.00 96.38 86 ALA A CA 1
ATOM 683 C C . ALA A 1 86 ? -6.790 5.628 -5.835 1.00 96.38 86 ALA A C 1
ATOM 685 O O . ALA A 1 86 ? -6.999 4.423 -5.696 1.00 96.38 86 ALA A O 1
ATOM 686 N N . ARG A 1 87 ? -7.723 6.465 -6.308 1.00 96.88 87 ARG A N 1
ATOM 687 C CA . ARG A 1 87 ? -9.051 6.019 -6.761 1.00 96.88 87 ARG A CA 1
ATOM 688 C C . ARG A 1 87 ? -8.952 5.135 -8.002 1.00 96.88 87 ARG A C 1
ATOM 690 O O . ARG A 1 87 ? -9.537 4.057 -8.003 1.00 96.88 87 ARG A O 1
ATOM 697 N N . SER A 1 88 ? -8.145 5.518 -8.992 1.00 96.56 88 SER A N 1
ATOM 698 C CA . SER A 1 88 ? -7.906 4.697 -10.186 1.00 96.56 88 SER A CA 1
ATOM 699 C C . SER A 1 88 ? -7.279 3.347 -9.838 1.00 96.56 88 SER A C 1
ATOM 701 O O . SER A 1 88 ? -7.688 2.322 -10.370 1.00 96.56 88 SER A O 1
ATOM 703 N N . ALA A 1 89 ? -6.315 3.314 -8.910 1.00 94.88 89 ALA A N 1
ATOM 704 C CA . ALA A 1 89 ? -5.738 2.060 -8.429 1.00 94.88 89 ALA A CA 1
ATOM 705 C C . ALA A 1 89 ? -6.797 1.180 -7.744 1.00 94.88 89 ALA A C 1
ATOM 707 O O . ALA A 1 89 ? -6.857 -0.020 -8.004 1.00 94.88 89 ALA A O 1
ATOM 708 N N . ARG A 1 90 ? -7.664 1.776 -6.915 1.00 95.75 90 ARG A N 1
ATOM 709 C CA . ARG A 1 90 ? -8.777 1.064 -6.279 1.00 95.75 90 ARG A CA 1
ATOM 710 C C . ARG A 1 90 ? -9.709 0.422 -7.301 1.00 95.75 90 ARG A C 1
ATOM 712 O O . ARG A 1 90 ? -10.083 -0.728 -7.130 1.00 95.75 90 ARG A O 1
ATOM 719 N N . GLU A 1 91 ? -10.055 1.143 -8.361 1.00 95.56 91 GLU A N 1
ATOM 720 C CA . GLU A 1 91 ? -10.943 0.647 -9.417 1.00 95.56 91 GLU A CA 1
ATOM 721 C C . GLU A 1 91 ? -10.289 -0.448 -10.271 1.00 95.56 91 GLU A C 1
ATOM 723 O O . GLU A 1 91 ? -10.894 -1.494 -10.489 1.00 95.56 91 GLU A O 1
ATOM 728 N N . ILE A 1 92 ? -9.041 -0.249 -10.710 1.00 94.12 92 ILE A N 1
ATOM 729 C CA . ILE A 1 92 ? -8.318 -1.201 -11.571 1.00 94.12 92 ILE A CA 1
ATOM 730 C C . ILE A 1 92 ? -8.055 -2.527 -10.850 1.00 94.12 92 ILE A C 1
ATOM 732 O O . ILE A 1 92 ? -8.161 -3.591 -11.457 1.00 94.12 92 ILE A O 1
ATOM 736 N N . PHE A 1 93 ? -7.697 -2.466 -9.566 1.00 93.94 93 PHE A N 1
ATOM 737 C CA . PHE A 1 93 ? -7.291 -3.638 -8.789 1.00 93.94 93 PHE A CA 1
ATOM 738 C C . PHE A 1 93 ? -8.360 -4.131 -7.803 1.00 93.94 93 PHE A C 1
ATOM 740 O O . PHE A 1 93 ? -8.105 -5.097 -7.087 1.00 93.94 93 PHE A O 1
ATOM 747 N N . ASN A 1 94 ? -9.541 -3.501 -7.778 1.00 92.69 94 ASN A N 1
ATOM 748 C CA . ASN A 1 94 ? -10.650 -3.812 -6.868 1.00 92.69 94 ASN A CA 1
ATOM 749 C C . ASN A 1 94 ? -10.217 -3.845 -5.383 1.00 92.69 94 ASN A C 1
ATOM 751 O O . ASN A 1 94 ? -10.427 -4.844 -4.689 1.00 92.69 94 ASN A O 1
ATOM 755 N N . LEU A 1 95 ? -9.543 -2.771 -4.941 1.00 89.94 95 LEU A N 1
ATOM 756 C CA . LEU A 1 95 ? -8.934 -2.632 -3.602 1.00 89.94 95 LEU A CA 1
ATOM 757 C C . LEU A 1 95 ? -9.882 -2.121 -2.516 1.00 89.94 95 LEU A C 1
ATOM 759 O O . LEU A 1 95 ? -10.870 -1.428 -2.846 1.00 89.94 95 LEU A O 1
#

pLDDT: mean 94.58, std 2.77, range [82.25, 97.56]

Radius of gyration: 12.57 Å; chains: 1; bounding box: 27×22×40 Å

Secondary structure (DSSP, 8-state):
-EEEEEHHHHHHHB-HHHHHSS--HHHHHHHHHHHHTT---PPBPEEEEEESSSSEEEEESS-HHHHHHHHHTT-SEEEEE--HHHHHHHHHHT-